Protein AF-X1QGG9-F1 (afdb_monomer_lite)

Structure (mmCIF, N/CA/C/O backbone):
data_AF-X1QGG9-F1
#
_entry.id   AF-X1QGG9-F1
#
loop_
_atom_site.group_PDB
_atom_site.id
_atom_site.type_symbol
_atom_site.label_atom_id
_atom_site.label_alt_id
_atom_site.label_comp_id
_atom_site.label_asym_id
_atom_site.label_entity_id
_atom_site.label_seq_id
_atom_site.pdbx_PDB_ins_code
_atom_site.Cartn_x
_atom_site.Cartn_y
_atom_site.Cartn_z
_atom_site.occupancy
_atom_site.B_iso_or_equiv
_atom_site.auth_seq_id
_atom_site.auth_comp_id
_atom_site.auth_asym_id
_atom_site.auth_atom_id
_atom_site.pdbx_PDB_model_num
ATOM 1 N N . MET A 1 1 ? 91.941 28.659 -64.846 1.00 29.75 1 MET A N 1
ATOM 2 C CA . MET A 1 1 ? 92.033 29.939 -64.104 1.00 29.75 1 MET A CA 1
ATOM 3 C C . MET A 1 1 ? 91.190 30.997 -64.831 1.00 29.75 1 MET A C 1
ATOM 5 O O . MET A 1 1 ? 90.944 30.792 -66.011 1.00 29.75 1 MET A O 1
ATOM 9 N N . PRO A 1 2 ? 90.655 31.998 -64.106 1.00 44.25 2 PRO A N 1
ATOM 10 C CA . PRO A 1 2 ? 89.252 32.482 -64.092 1.00 44.25 2 PRO A CA 1
ATOM 11 C C . PRO A 1 2 ? 88.938 33.551 -65.168 1.00 44.25 2 PRO A C 1
ATOM 13 O O . PRO A 1 2 ? 89.844 33.951 -65.886 1.00 44.25 2 PRO A O 1
ATOM 16 N N . GLN A 1 3 ? 87.682 33.955 -65.424 1.00 41.31 3 GLN A N 1
ATOM 17 C CA . GLN A 1 3 ? 86.899 35.034 -64.762 1.00 41.31 3 GLN A CA 1
ATOM 18 C C . GLN A 1 3 ? 85.415 34.919 -65.228 1.00 41.31 3 GLN A C 1
ATOM 20 O O . GLN A 1 3 ? 85.189 34.658 -66.406 1.00 41.31 3 GLN A O 1
ATOM 25 N N . LEU A 1 4 ? 84.378 34.885 -64.364 1.00 43.75 4 LEU A N 1
ATOM 26 C CA . LEU A 1 4 ? 83.580 36.026 -63.827 1.00 43.75 4 LEU A CA 1
ATOM 27 C C . LEU A 1 4 ? 83.204 37.078 -64.897 1.00 43.75 4 LEU A C 1
ATOM 29 O O . LEU A 1 4 ? 84.082 37.536 -65.609 1.00 43.75 4 LEU A O 1
ATOM 33 N N . SER A 1 5 ? 82.006 37.649 -65.040 1.00 42.31 5 SER A N 1
ATOM 34 C CA . SER A 1 5 ? 80.634 37.535 -64.518 1.00 42.31 5 SER A CA 1
ATOM 35 C C . SER A 1 5 ? 79.848 38.673 -65.211 1.00 42.31 5 SER A C 1
ATOM 37 O O . SER A 1 5 ? 80.441 39.716 -65.482 1.00 42.31 5 SER A O 1
ATOM 39 N N . LYS A 1 6 ? 78.541 38.523 -65.482 1.00 45.25 6 LYS A N 1
ATOM 40 C CA . LYS A 1 6 ? 77.499 39.557 -65.255 1.00 45.25 6 LYS A CA 1
ATOM 41 C C . LYS A 1 6 ? 76.139 39.155 -65.832 1.00 45.25 6 LYS A C 1
ATOM 43 O O . LYS A 1 6 ? 76.013 38.605 -66.916 1.00 45.25 6 LYS A O 1
ATOM 48 N N . THR A 1 7 ? 75.142 39.449 -65.016 1.00 40.16 7 THR A N 1
ATOM 49 C CA . THR A 1 7 ? 73.708 39.171 -65.086 1.00 40.16 7 THR A CA 1
ATOM 50 C C . THR A 1 7 ? 72.971 40.004 -66.138 1.00 40.16 7 THR A C 1
ATOM 52 O O . THR A 1 7 ? 73.235 41.198 -66.266 1.00 40.16 7 THR A O 1
ATOM 55 N N . SER A 1 8 ? 71.996 39.386 -66.811 1.00 40.81 8 SER A N 1
ATOM 56 C CA . SER A 1 8 ? 71.070 40.007 -67.771 1.00 40.81 8 SER A CA 1
ATOM 57 C C . SER A 1 8 ? 69.689 40.250 -67.132 1.00 40.81 8 SER A C 1
ATOM 59 O O . SER A 1 8 ? 69.245 39.394 -66.362 1.00 40.81 8 SER A O 1
ATOM 61 N N . PRO A 1 9 ? 68.992 41.367 -67.426 1.00 46.69 9 PRO A N 1
ATOM 62 C CA . PRO A 1 9 ? 67.698 41.698 -66.832 1.00 46.69 9 PRO A CA 1
ATOM 63 C C . PRO A 1 9 ? 66.506 41.336 -67.738 1.00 46.69 9 PRO A C 1
ATOM 65 O O . PRO A 1 9 ? 66.642 41.238 -68.954 1.00 46.69 9 PRO A O 1
ATOM 68 N N . GLY A 1 10 ? 65.319 41.258 -67.126 1.00 34.56 10 GLY A N 1
ATOM 69 C CA . GLY A 1 10 ? 64.041 41.549 -67.789 1.00 34.56 10 GLY A CA 1
ATOM 70 C C . GLY A 1 10 ? 63.231 40.339 -68.251 1.00 34.56 10 GLY A C 1
ATOM 71 O O . GLY A 1 10 ? 63.300 39.944 -69.408 1.00 34.56 10 GLY A O 1
ATOM 72 N N . SER A 1 11 ? 62.398 39.796 -67.361 1.00 36.22 11 SER A N 1
ATOM 73 C CA . SER A 1 11 ? 61.385 38.785 -67.673 1.00 36.22 11 SER A CA 1
ATOM 74 C C . SER A 1 11 ? 59.975 39.387 -67.715 1.00 36.22 11 SER A C 1
ATOM 76 O O . SER A 1 11 ? 59.516 40.011 -66.759 1.00 36.22 11 SER A O 1
ATOM 78 N N . SER A 1 12 ? 59.273 39.157 -68.827 1.00 42.16 12 SER A N 1
ATOM 79 C CA . SER A 1 12 ? 57.813 38.971 -68.956 1.00 42.16 12 SER A CA 1
ATOM 80 C C . SER A 1 12 ? 57.482 38.659 -70.430 1.00 42.16 12 SER A C 1
ATOM 82 O O . SER A 1 12 ? 58.250 39.107 -71.280 1.00 42.16 12 SER A O 1
ATOM 84 N N . PRO A 1 13 ? 56.366 37.978 -70.791 1.00 54.84 13 PRO A N 1
ATOM 85 C CA . PRO A 1 13 ? 55.243 37.511 -69.965 1.00 54.84 13 PRO A CA 1
ATOM 86 C C . PRO A 1 13 ? 54.786 36.046 -70.235 1.00 54.84 13 PRO A C 1
ATOM 88 O O . PRO A 1 13 ? 55.300 35.345 -71.096 1.00 54.84 13 PRO A O 1
ATOM 91 N N . ALA A 1 14 ? 53.717 35.660 -69.523 1.00 46.53 14 ALA A N 1
ATOM 92 C CA . ALA A 1 14 ? 52.688 34.672 -69.883 1.00 46.53 14 ALA A CA 1
ATOM 93 C C . ALA A 1 14 ? 53.013 33.163 -69.801 1.00 46.53 14 ALA A C 1
ATOM 95 O O . ALA A 1 14 ? 53.455 32.525 -70.748 1.00 46.53 14 ALA A O 1
ATOM 96 N N . GLY A 1 15 ? 52.570 32.557 -68.696 1.00 35.56 15 GLY A N 1
ATOM 97 C CA . GLY A 1 15 ? 52.271 31.130 -68.602 1.00 35.56 15 GLY A CA 1
ATOM 98 C C . GLY A 1 15 ? 51.182 30.897 -67.557 1.00 35.56 15 GLY A C 1
ATOM 99 O O . GLY A 1 15 ? 51.452 30.911 -66.361 1.00 35.56 15 GLY A O 1
ATOM 100 N N . LYS A 1 16 ? 49.930 30.727 -67.998 1.00 47.16 16 LYS A N 1
ATOM 101 C CA . LYS A 1 16 ? 48.838 30.233 -67.148 1.00 47.16 16 LYS A CA 1
ATOM 102 C C . LYS A 1 16 ? 49.136 28.781 -66.768 1.00 47.16 16 LYS A C 1
ATOM 104 O O . LYS A 1 16 ? 49.206 27.935 -67.652 1.00 47.16 16 LYS A O 1
ATOM 109 N N . ALA A 1 17 ? 49.179 28.481 -65.475 1.00 39.72 17 ALA A N 1
ATOM 110 C CA . ALA A 1 17 ? 48.906 27.144 -64.965 1.00 39.72 17 ALA A CA 1
ATOM 111 C C . ALA A 1 17 ? 47.936 27.258 -63.783 1.00 39.72 17 ALA A C 1
ATOM 113 O O . ALA A 1 17 ? 48.195 27.920 -62.781 1.00 39.72 17 ALA A O 1
ATOM 114 N N . SER A 1 18 ? 46.771 26.653 -63.987 1.00 48.22 18 SER A N 1
ATOM 115 C CA . SER A 1 18 ? 45.696 26.447 -63.024 1.00 48.22 18 SER A CA 1
ATOM 116 C C . SER A 1 18 ? 46.198 25.667 -61.806 1.00 48.22 18 SER A C 1
ATOM 118 O O . SER A 1 18 ? 46.958 24.715 -61.965 1.00 48.22 18 SER A O 1
ATOM 120 N N . GLY A 1 19 ? 45.760 26.022 -60.596 1.00 41.25 19 GLY A N 1
ATOM 121 C CA . GLY A 1 19 ? 46.173 25.288 -59.401 1.00 41.25 19 GLY A CA 1
ATOM 122 C C . GLY A 1 19 ? 45.423 25.663 -58.130 1.00 41.25 19 GLY A C 1
ATOM 123 O O . GLY A 1 19 ? 45.855 26.524 -57.379 1.00 41.25 19 GLY A O 1
ATOM 124 N N . SER A 1 20 ? 44.342 24.928 -57.867 1.00 47.12 20 SER A N 1
ATOM 125 C CA . SER A 1 20 ? 43.799 24.659 -56.528 1.00 47.12 20 SER A CA 1
ATOM 126 C C . SER A 1 20 ? 43.184 25.833 -55.746 1.00 47.12 20 SER A C 1
ATOM 128 O O . SER A 1 20 ? 43.687 26.292 -54.724 1.00 47.12 20 SER A O 1
ATOM 130 N N . LYS A 1 21 ? 41.983 26.246 -56.161 1.00 44.34 21 LYS A N 1
ATOM 131 C CA . LYS A 1 21 ? 40.962 26.759 -55.231 1.00 44.34 21 LYS A CA 1
ATOM 132 C C . LYS A 1 21 ? 39.692 25.926 -55.364 1.00 44.34 21 LYS A C 1
ATOM 134 O O . LYS A 1 21 ? 38.670 26.392 -55.847 1.00 44.34 21 LYS A O 1
ATOM 139 N N . ALA A 1 22 ? 39.761 24.669 -54.957 1.00 49.22 22 ALA A N 1
ATOM 140 C CA . ALA A 1 22 ? 38.586 23.837 -54.750 1.00 49.22 22 ALA A CA 1
ATOM 141 C C . ALA A 1 22 ? 38.939 22.776 -53.708 1.00 49.22 22 ALA A C 1
ATOM 143 O O . ALA A 1 22 ? 40.086 22.369 -53.609 1.00 49.22 22 ALA A O 1
ATOM 144 N N . VAL A 1 23 ? 37.944 22.314 -52.955 1.00 49.97 23 VAL A N 1
ATOM 145 C CA . VAL A 1 23 ? 38.045 21.261 -51.925 1.00 49.97 23 VAL A CA 1
ATOM 146 C C . VAL A 1 23 ? 38.439 21.731 -50.513 1.00 49.97 23 VAL A C 1
ATOM 148 O O . VAL A 1 23 ? 39.265 21.134 -49.837 1.00 49.97 23 VAL A O 1
ATOM 151 N N . ALA A 1 24 ? 37.751 22.748 -49.985 1.00 46.19 24 ALA A N 1
ATOM 152 C CA . ALA A 1 24 ? 37.673 22.933 -48.525 1.00 46.19 24 ALA A CA 1
ATOM 153 C C . ALA A 1 24 ? 36.264 23.260 -47.990 1.00 46.19 24 ALA A C 1
ATOM 155 O O . ALA A 1 24 ? 36.102 23.509 -46.800 1.00 46.19 24 ALA A O 1
ATOM 156 N N . ARG A 1 25 ? 35.217 23.232 -48.831 1.00 48.00 25 ARG A N 1
ATOM 157 C CA . ARG A 1 25 ? 33.834 23.538 -48.401 1.00 48.00 25 ARG A CA 1
ATOM 158 C C . ARG A 1 25 ? 32.933 22.322 -48.145 1.00 48.00 25 ARG A C 1
ATOM 160 O O . ARG A 1 25 ? 31.871 22.489 -47.565 1.00 48.00 25 ARG A O 1
ATOM 167 N N . GLY A 1 26 ? 33.358 21.101 -48.489 1.00 51.00 26 GLY A N 1
ATOM 168 C CA . GLY A 1 26 ? 32.517 19.892 -48.382 1.00 51.00 26 GLY A CA 1
ATOM 169 C C . GLY A 1 26 ? 32.686 19.039 -47.116 1.00 51.00 26 GLY A C 1
ATOM 170 O O . GLY A 1 26 ? 31.893 18.128 -46.892 1.00 51.00 26 GLY A O 1
ATOM 171 N N . ARG A 1 27 ? 33.708 19.287 -46.282 1.00 54.41 27 ARG A N 1
ATOM 172 C CA . ARG A 1 27 ? 33.976 18.458 -45.086 1.00 54.41 27 ARG A CA 1
ATOM 173 C C . ARG A 1 27 ? 33.152 18.867 -43.867 1.00 54.41 27 ARG A C 1
ATOM 175 O O . ARG A 1 27 ? 32.674 17.994 -43.156 1.00 54.41 27 ARG A O 1
ATOM 182 N N . LYS A 1 28 ? 32.945 20.169 -43.646 1.00 55.44 28 LYS A N 1
ATOM 183 C CA . LYS A 1 28 ? 32.341 20.679 -42.403 1.00 55.44 28 LYS A CA 1
ATOM 184 C C . LYS A 1 28 ? 30.867 20.264 -42.252 1.00 55.44 28 LYS A C 1
ATOM 186 O O . LYS A 1 28 ? 30.505 19.740 -41.211 1.00 55.44 28 LYS A O 1
ATOM 191 N N . GLY A 1 29 ? 30.062 20.367 -43.316 1.00 59.41 29 GLY A N 1
ATOM 192 C CA . GLY A 1 29 ? 28.640 19.978 -43.286 1.00 59.41 29 GLY A CA 1
ATOM 193 C C . GLY A 1 29 ? 28.395 18.471 -43.152 1.00 59.41 29 GLY A C 1
ATOM 194 O O . GLY A 1 29 ? 27.455 18.061 -42.480 1.00 59.41 29 GLY A O 1
ATOM 195 N N . ARG A 1 30 ? 29.274 17.636 -43.722 1.00 71.38 30 ARG A N 1
ATOM 196 C CA . ARG A 1 30 ? 29.181 16.173 -43.581 1.00 71.38 30 ARG A CA 1
ATOM 197 C C . ARG A 1 30 ? 29.460 15.741 -42.143 1.00 71.38 30 ARG A C 1
ATOM 199 O O . ARG A 1 30 ? 28.714 14.933 -41.613 1.00 71.38 30 ARG A O 1
ATOM 206 N N . TRP A 1 31 ? 30.475 16.319 -41.499 1.00 71.75 31 TRP A N 1
ATOM 207 C CA . TRP A 1 31 ? 30.780 16.055 -40.087 1.00 71.75 31 TRP A CA 1
ATOM 208 C C . TRP A 1 31 ? 29.662 16.520 -39.150 1.00 71.75 31 TRP A C 1
ATOM 210 O O . TRP A 1 31 ? 29.292 15.782 -38.246 1.00 71.75 31 TRP A O 1
ATOM 220 N N . THR A 1 32 ? 29.066 17.688 -39.399 1.00 75.50 32 THR A N 1
ATOM 221 C CA . THR A 1 32 ? 27.899 18.144 -38.629 1.00 75.50 32 THR A CA 1
ATOM 222 C C . THR A 1 32 ? 26.698 17.213 -38.812 1.00 75.50 32 THR A C 1
ATOM 224 O O . THR A 1 32 ? 26.053 16.871 -37.828 1.00 75.50 32 THR A O 1
ATOM 227 N N . ALA A 1 33 ? 26.434 16.729 -40.031 1.00 80.69 33 ALA A N 1
ATOM 228 C CA . ALA A 1 33 ? 25.374 15.751 -40.279 1.00 80.69 33 ALA A CA 1
ATOM 229 C C . ALA A 1 33 ? 25.630 14.409 -39.570 1.00 80.69 33 ALA A C 1
ATOM 231 O O . ALA A 1 33 ? 24.698 13.837 -39.016 1.00 80.69 33 ALA A O 1
ATOM 232 N N . PHE A 1 34 ? 26.881 13.935 -39.522 1.00 86.06 34 PHE A N 1
ATOM 233 C CA . PHE A 1 34 ? 27.245 12.738 -38.754 1.00 86.06 34 PHE A CA 1
ATOM 234 C C . PHE A 1 34 ? 27.048 12.927 -37.246 1.00 86.06 34 PHE A C 1
ATOM 236 O O . PHE A 1 34 ? 26.548 12.021 -36.587 1.00 86.06 34 PHE A O 1
ATOM 243 N N . ILE A 1 35 ? 27.395 14.098 -36.702 1.00 87.19 35 ILE A N 1
ATOM 244 C CA . ILE A 1 35 ? 27.168 14.410 -35.283 1.00 87.19 35 ILE A CA 1
ATOM 245 C C . ILE A 1 35 ? 25.667 14.439 -34.982 1.00 87.19 35 ILE A C 1
ATOM 247 O O . ILE A 1 35 ? 25.231 13.800 -34.033 1.00 87.19 35 ILE A O 1
ATOM 251 N N . ILE A 1 36 ? 24.869 15.119 -35.811 1.00 88.88 36 ILE A N 1
ATOM 252 C CA . ILE A 1 36 ? 23.411 15.179 -35.638 1.00 88.88 36 ILE A CA 1
ATOM 253 C C . ILE A 1 36 ? 22.802 13.776 -35.735 1.00 88.88 36 ILE A C 1
ATOM 255 O O . ILE A 1 36 ? 22.023 13.395 -34.868 1.00 88.88 36 ILE A O 1
ATOM 259 N N . ALA A 1 37 ? 23.189 12.983 -36.737 1.00 90.88 37 ALA A N 1
ATOM 260 C CA . ALA A 1 37 ? 22.716 11.610 -36.883 1.00 90.88 37 ALA A CA 1
ATOM 261 C C . ALA A 1 37 ? 23.076 10.748 -35.662 1.00 90.88 37 ALA A C 1
ATOM 263 O O . ALA A 1 37 ? 22.232 10.004 -35.175 1.00 90.88 37 ALA A O 1
ATOM 264 N N . SER A 1 38 ? 24.292 10.893 -35.127 1.00 92.25 38 SER A N 1
ATOM 265 C CA . SER A 1 38 ? 24.724 10.203 -33.907 1.00 92.25 38 SER A CA 1
ATOM 266 C C . SER A 1 38 ? 23.866 10.586 -32.697 1.00 92.25 38 SER A C 1
ATOM 268 O O . SER A 1 38 ? 23.366 9.711 -31.995 1.00 92.25 38 SER A O 1
ATOM 270 N N . VAL A 1 39 ? 23.611 11.883 -32.493 1.00 94.56 39 VAL A N 1
ATOM 271 C CA . VAL A 1 39 ? 22.754 12.369 -31.399 1.00 94.56 39 VAL A CA 1
ATOM 272 C C . VAL A 1 39 ? 21.332 11.825 -31.527 1.00 94.56 39 VAL A C 1
ATOM 274 O O . VAL A 1 39 ? 20.763 11.371 -30.539 1.00 94.56 39 VAL A O 1
ATOM 277 N N . VAL A 1 40 ? 20.768 11.818 -32.736 1.00 94.50 40 VAL A N 1
ATOM 278 C CA . VAL A 1 40 ? 19.429 11.263 -32.984 1.00 94.50 40 VAL A CA 1
ATOM 279 C C . VAL A 1 40 ? 19.387 9.770 -32.662 1.00 94.50 40 VAL A C 1
ATOM 281 O O . VAL A 1 40 ? 18.462 9.324 -31.990 1.00 94.50 40 VAL A O 1
ATOM 284 N N . VAL A 1 41 ? 20.397 8.999 -33.072 1.00 95.75 41 VAL A N 1
ATOM 285 C CA . VAL A 1 41 ? 20.484 7.566 -32.746 1.00 95.75 41 VAL A CA 1
ATOM 286 C C . VAL A 1 41 ? 20.577 7.347 -31.236 1.00 95.75 41 VAL A C 1
ATOM 288 O O . VAL A 1 41 ? 19.865 6.499 -30.707 1.00 95.75 41 VAL A O 1
ATOM 291 N N . VAL A 1 42 ? 21.390 8.132 -30.524 1.00 95.94 42 VAL A N 1
ATOM 292 C CA . VAL A 1 42 ? 21.493 8.052 -29.058 1.00 95.94 42 VAL A CA 1
ATOM 293 C C . VAL A 1 42 ? 20.155 8.372 -28.391 1.00 95.94 42 VAL A C 1
ATOM 295 O O . VAL A 1 42 ? 19.732 7.636 -27.505 1.00 95.94 42 VAL A O 1
ATOM 298 N N . LEU A 1 43 ? 19.452 9.416 -28.834 1.00 95.19 43 LEU A N 1
ATOM 299 C CA . LEU A 1 43 ? 18.133 9.759 -28.298 1.00 95.19 43 LEU A CA 1
ATOM 300 C C . LEU A 1 43 ? 17.111 8.644 -28.536 1.00 95.19 43 LEU A C 1
ATOM 302 O O . LEU A 1 43 ? 16.368 8.303 -27.621 1.00 95.19 43 LEU A O 1
ATOM 306 N N . ILE A 1 44 ? 17.105 8.034 -29.724 1.00 95.19 44 ILE A N 1
ATOM 307 C CA . ILE A 1 44 ? 16.236 6.887 -30.020 1.00 95.19 44 ILE A CA 1
ATOM 308 C C . ILE A 1 44 ? 16.569 5.712 -29.095 1.00 95.19 44 ILE A C 1
ATOM 310 O O . ILE A 1 44 ? 15.656 5.115 -28.536 1.00 95.19 44 ILE A O 1
ATOM 314 N N . LEU A 1 45 ? 17.852 5.400 -28.884 1.00 95.25 45 LEU A N 1
ATOM 315 C CA . LEU A 1 45 ? 18.261 4.324 -27.976 1.00 95.25 45 LEU A CA 1
ATOM 316 C C . LEU A 1 45 ? 17.858 4.598 -26.525 1.00 95.25 45 LEU A C 1
ATOM 318 O O . LEU A 1 45 ? 17.435 3.672 -25.843 1.00 95.25 45 LEU A O 1
ATOM 322 N N . ILE A 1 46 ? 17.934 5.850 -26.064 1.00 93.81 46 ILE A N 1
ATOM 323 C CA . ILE A 1 46 ? 17.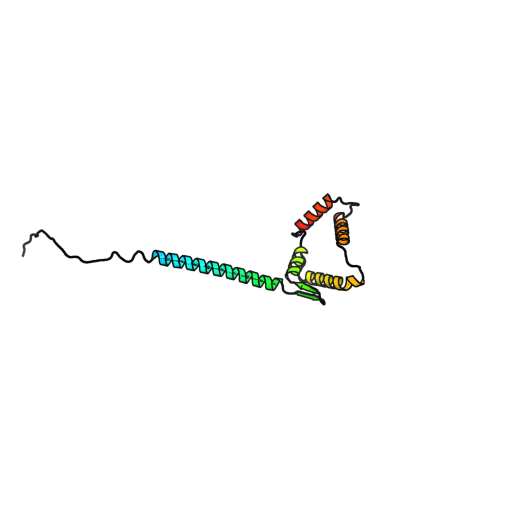446 6.236 -24.734 1.00 93.81 46 ILE A CA 1
ATOM 324 C C . ILE A 1 46 ? 15.934 6.028 -24.651 1.00 93.81 46 ILE A C 1
ATOM 326 O O . ILE A 1 46 ? 15.469 5.386 -23.718 1.00 93.81 46 ILE A O 1
ATOM 330 N N . ILE A 1 47 ? 15.166 6.510 -25.632 1.00 91.50 47 ILE A N 1
ATOM 331 C CA . ILE A 1 47 ? 13.703 6.356 -25.648 1.00 91.50 47 ILE A CA 1
ATOM 332 C C . ILE A 1 47 ? 13.313 4.874 -25.653 1.00 91.50 47 ILE A C 1
ATOM 334 O O . ILE A 1 47 ? 12.464 4.461 -24.868 1.00 91.50 47 ILE A O 1
ATOM 338 N N . VAL A 1 48 ? 13.950 4.064 -26.504 1.00 91.75 48 VAL A N 1
ATOM 339 C CA . VAL A 1 48 ? 13.702 2.618 -26.587 1.00 91.75 48 VAL A CA 1
ATOM 340 C C . VAL A 1 48 ? 14.111 1.918 -25.294 1.00 91.75 48 VAL A C 1
ATOM 342 O O . VAL A 1 48 ? 13.358 1.085 -24.803 1.00 91.75 48 VAL A O 1
ATOM 345 N N . GLY A 1 49 ? 15.265 2.264 -24.723 1.00 86.00 49 GLY A N 1
ATOM 346 C CA . GLY A 1 49 ? 15.743 1.696 -23.464 1.00 86.00 49 GLY A CA 1
ATOM 347 C C . GLY A 1 49 ? 14.810 2.013 -22.298 1.00 86.00 49 GLY A C 1
ATOM 348 O O . GLY A 1 49 ? 14.445 1.112 -21.552 1.00 86.00 49 GLY A O 1
ATOM 349 N N . VAL A 1 50 ? 14.356 3.265 -22.192 1.00 84.12 50 VAL A N 1
ATOM 350 C CA . VAL A 1 50 ? 13.357 3.698 -21.206 1.00 84.12 50 VAL A CA 1
ATOM 351 C C . VAL A 1 50 ? 12.049 2.936 -21.409 1.00 84.12 50 VAL A C 1
ATOM 353 O O . VAL A 1 50 ? 11.527 2.358 -20.463 1.00 84.12 50 VAL A O 1
ATOM 356 N N . PHE A 1 51 ? 11.535 2.871 -22.638 1.00 84.00 51 PHE A N 1
ATOM 357 C CA . PHE A 1 51 ? 10.301 2.143 -22.928 1.00 84.00 51 PHE A CA 1
ATOM 358 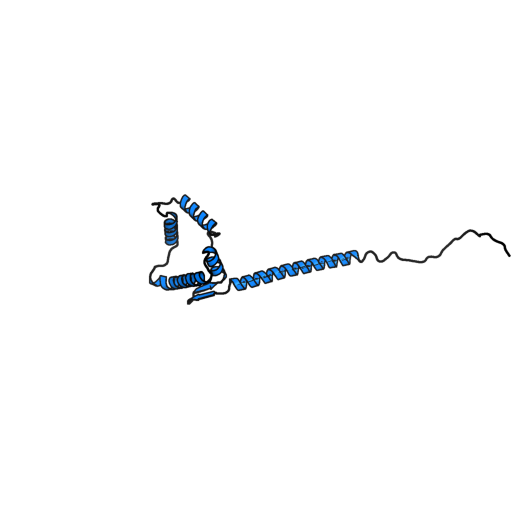C C . PHE A 1 51 ? 10.409 0.655 -22.567 1.00 84.00 51 PHE A C 1
ATOM 360 O O . PHE A 1 51 ? 9.504 0.114 -21.938 1.00 84.00 51 PHE A O 1
ATOM 367 N N . TYR A 1 52 ? 11.521 0.006 -22.920 1.00 81.88 52 TYR A N 1
ATOM 368 C CA . TYR A 1 52 ? 11.769 -1.397 -22.598 1.00 81.88 52 TYR A CA 1
ATOM 369 C C . TYR A 1 52 ? 11.821 -1.622 -21.082 1.00 81.88 52 TYR A C 1
ATOM 371 O O . TYR A 1 52 ? 11.093 -2.472 -20.573 1.00 81.88 52 TYR A O 1
ATOM 379 N N . TYR A 1 53 ? 12.584 -0.791 -20.366 1.00 74.50 53 TYR A N 1
ATOM 380 C CA . TYR A 1 53 ? 12.707 -0.820 -18.908 1.00 74.50 53 TYR A CA 1
ATOM 381 C C . TYR A 1 53 ? 11.340 -0.698 -18.212 1.00 74.50 53 TYR A C 1
ATOM 383 O O . TYR A 1 53 ? 10.941 -1.586 -17.463 1.00 74.50 53 TYR A O 1
ATOM 391 N N . PHE A 1 54 ? 10.554 0.330 -18.551 1.00 70.31 54 PHE A N 1
ATOM 392 C CA . PHE A 1 54 ? 9.215 0.511 -17.977 1.00 70.31 54 PHE A CA 1
ATOM 393 C C . PHE A 1 54 ? 8.231 -0.596 -18.384 1.00 70.31 54 PHE A C 1
ATOM 395 O O . PHE A 1 54 ? 7.328 -0.930 -17.618 1.00 70.31 54 PHE A O 1
ATOM 402 N N . SER A 1 55 ? 8.380 -1.179 -19.577 1.00 68.81 55 SER A N 1
ATOM 403 C CA . SER A 1 55 ? 7.517 -2.275 -20.029 1.00 68.81 55 SER A CA 1
ATOM 404 C C . SER A 1 55 ? 7.787 -3.595 -19.295 1.00 68.81 55 SER A C 1
ATOM 406 O O . SER A 1 55 ? 6.847 -4.351 -19.035 1.00 68.81 55 SER A O 1
ATOM 408 N N . GLU A 1 56 ? 9.041 -3.871 -18.924 1.00 63.31 56 GLU A N 1
ATOM 409 C CA . GLU A 1 56 ? 9.404 -5.043 -18.123 1.00 63.31 56 GLU A CA 1
ATOM 410 C C . GLU A 1 56 ? 8.996 -4.880 -16.658 1.00 63.31 56 GLU A C 1
ATOM 412 O O . GLU A 1 56 ? 8.384 -5.801 -16.109 1.00 63.31 56 GLU A O 1
ATOM 417 N N . ASP A 1 57 ? 9.217 -3.703 -16.065 1.00 61.56 57 ASP A N 1
ATOM 418 C CA . ASP A 1 57 ? 8.741 -3.381 -14.714 1.00 61.56 57 ASP A CA 1
ATOM 419 C C . ASP A 1 57 ? 7.213 -3.497 -14.630 1.00 61.56 57 ASP A C 1
ATOM 421 O O . ASP A 1 57 ? 6.674 -4.151 -13.736 1.00 61.56 57 ASP A O 1
ATOM 425 N N . ALA A 1 58 ? 6.490 -2.986 -15.633 1.00 61.41 58 ALA A N 1
ATOM 426 C CA . ALA A 1 58 ? 5.040 -3.144 -15.713 1.00 61.41 58 ALA A CA 1
ATOM 427 C C . ALA A 1 58 ? 4.606 -4.619 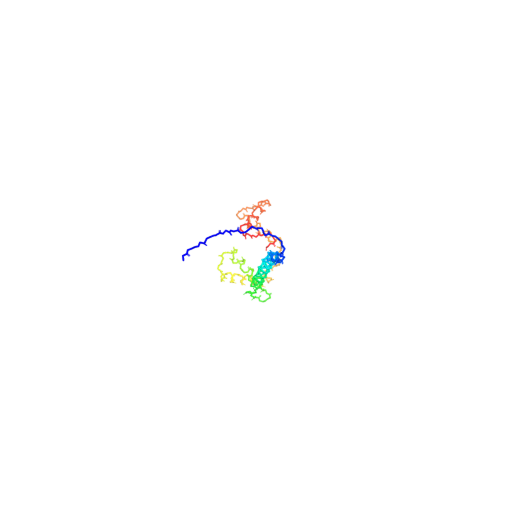-15.784 1.00 61.41 58 ALA A C 1
ATOM 429 O O . ALA A 1 58 ? 3.547 -4.981 -15.268 1.00 61.41 58 ALA A O 1
ATOM 430 N N . ARG A 1 59 ? 5.407 -5.492 -16.407 1.00 63.00 59 ARG A N 1
ATOM 431 C CA . ARG A 1 59 ? 5.121 -6.931 -16.479 1.00 63.00 59 ARG A CA 1
ATOM 432 C C . ARG A 1 59 ? 5.435 -7.645 -15.167 1.00 63.00 59 ARG A C 1
ATOM 434 O O . ARG A 1 59 ? 4.732 -8.598 -14.844 1.00 63.00 59 ARG A O 1
ATOM 441 N N . TYR A 1 60 ? 6.470 -7.231 -14.438 1.00 65.81 60 TYR A N 1
ATOM 442 C CA . TYR A 1 60 ? 6.816 -7.798 -13.134 1.00 65.81 60 TYR A CA 1
ATOM 443 C C . TYR A 1 60 ? 5.800 -7.390 -12.060 1.00 65.81 60 TYR A C 1
ATOM 445 O O . TYR A 1 60 ? 5.271 -8.253 -11.362 1.00 65.81 60 TYR A O 1
ATOM 453 N N . ASN A 1 61 ? 5.429 -6.110 -12.022 1.00 69.62 61 ASN A N 1
ATOM 454 C CA . ASN A 1 61 ? 4.492 -5.552 -11.043 1.00 69.62 61 ASN A CA 1
ATOM 455 C C . ASN A 1 61 ? 3.069 -6.116 -11.206 1.00 69.62 61 ASN A C 1
ATOM 457 O O . ASN A 1 61 ? 2.332 -6.279 -10.237 1.00 69.62 61 ASN A O 1
ATOM 461 N N . ARG A 1 62 ? 2.684 -6.510 -12.425 1.00 75.81 62 ARG A N 1
ATOM 462 C CA . ARG A 1 62 ? 1.377 -7.132 -12.703 1.00 75.81 62 ARG A CA 1
ATOM 463 C C . ARG A 1 62 ? 1.346 -8.650 -12.526 1.00 75.81 62 ARG A C 1
ATOM 465 O O . ARG A 1 62 ? 0.326 -9.261 -12.833 1.00 75.81 62 ARG A O 1
ATOM 472 N N . ARG A 1 63 ? 2.435 -9.290 -12.083 1.00 82.25 63 ARG A N 1
ATOM 473 C CA . ARG A 1 63 ? 2.400 -10.734 -11.817 1.00 82.25 63 ARG A CA 1
ATOM 474 C C . ARG A 1 63 ? 1.531 -11.010 -10.605 1.00 82.25 63 ARG A C 1
ATOM 476 O O . ARG A 1 63 ? 1.738 -10.419 -9.552 1.00 82.25 63 ARG A O 1
ATOM 483 N N . THR A 1 64 ? 0.609 -11.946 -10.746 1.00 85.62 64 THR A N 1
ATOM 484 C CA . THR A 1 64 ? -0.127 -12.502 -9.616 1.00 85.62 64 THR A CA 1
ATOM 485 C C . THR A 1 64 ? 0.819 -13.313 -8.740 1.00 85.62 64 THR A C 1
ATOM 487 O O . THR A 1 64 ? 1.572 -14.146 -9.248 1.00 85.62 64 THR A O 1
ATOM 490 N N . ILE A 1 65 ? 0.790 -13.050 -7.438 1.00 84.00 65 ILE A N 1
ATOM 491 C CA . ILE A 1 65 ? 1.655 -13.708 -6.454 1.00 84.00 65 ILE A CA 1
ATOM 492 C C . ILE A 1 65 ? 0.881 -14.566 -5.452 1.00 84.00 65 ILE A C 1
ATOM 494 O O . ILE A 1 65 ? 1.420 -15.546 -4.952 1.00 84.00 65 ILE A O 1
ATOM 498 N N . ILE A 1 66 ? -0.379 -14.219 -5.189 1.00 83.25 66 ILE A N 1
ATOM 499 C CA . ILE A 1 66 ? -1.290 -14.977 -4.336 1.00 83.25 66 ILE A CA 1
ATOM 500 C C . ILE A 1 66 ? -2.580 -15.151 -5.124 1.00 83.25 66 ILE A C 1
ATOM 502 O O . ILE A 1 66 ? -3.085 -14.208 -5.740 1.00 83.25 66 ILE A O 1
ATOM 506 N N . THR A 1 67 ? -3.107 -16.365 -5.119 1.00 85.12 67 THR A N 1
ATOM 507 C CA . THR A 1 67 ? -4.427 -16.678 -5.659 1.00 85.12 67 THR A CA 1
ATOM 508 C C . THR A 1 67 ? -5.124 -17.577 -4.658 1.00 85.12 67 THR A C 1
ATOM 510 O O . THR A 1 67 ? -4.587 -18.624 -4.299 1.00 85.12 67 THR A O 1
ATOM 513 N N . VAL A 1 68 ? -6.293 -17.143 -4.197 1.00 80.62 68 VAL A N 1
ATOM 514 C CA . VAL A 1 68 ? -7.186 -17.916 -3.332 1.00 80.62 68 VAL A CA 1
ATOM 515 C C . VAL A 1 68 ? -8.566 -17.852 -3.977 1.00 80.62 68 VAL A C 1
ATOM 517 O O . VAL A 1 68 ? -9.137 -16.768 -4.101 1.00 80.62 68 VAL A O 1
ATOM 520 N N . ASP A 1 69 ? -9.056 -19.001 -4.442 1.00 82.88 69 ASP A N 1
ATOM 521 C CA . ASP A 1 69 ? -10.262 -19.122 -5.269 1.00 82.88 69 ASP A CA 1
ATOM 522 C C . ASP A 1 69 ? -10.256 -18.125 -6.449 1.00 82.88 69 ASP A C 1
ATOM 524 O O . ASP A 1 69 ? -9.337 -18.152 -7.270 1.00 82.88 69 ASP A O 1
ATOM 528 N N . ASP A 1 70 ? -11.245 -17.230 -6.520 1.00 78.94 70 ASP A N 1
ATOM 529 C CA . ASP A 1 70 ? -11.390 -16.227 -7.584 1.00 78.94 70 ASP A CA 1
ATOM 530 C C . ASP A 1 70 ? -10.712 -14.882 -7.262 1.00 78.94 70 ASP A C 1
ATOM 532 O O . ASP A 1 70 ? -10.793 -13.935 -8.049 1.00 78.94 70 ASP A O 1
ATOM 536 N N . THR A 1 71 ? -10.034 -14.766 -6.113 1.00 82.19 71 THR A N 1
ATOM 537 C CA . THR A 1 71 ? -9.356 -13.524 -5.720 1.00 82.19 71 THR A CA 1
ATOM 538 C C . THR A 1 71 ? -7.847 -13.644 -5.883 1.00 82.19 71 THR A C 1
ATOM 540 O O . THR A 1 71 ? -7.198 -14.559 -5.373 1.00 82.19 71 THR A O 1
ATOM 543 N N . SER A 1 72 ? -7.268 -12.675 -6.590 1.00 86.38 72 SER A N 1
ATOM 544 C CA . SER A 1 72 ? -5.841 -12.628 -6.891 1.00 86.38 72 SER A CA 1
ATOM 545 C C . SER A 1 72 ? -5.202 -11.342 -6.386 1.00 86.38 72 SER A C 1
ATOM 547 O O . SER A 1 72 ? -5.737 -10.256 -6.615 1.00 86.38 72 SER A O 1
ATOM 549 N N . ILE A 1 73 ? -4.016 -11.455 -5.794 1.00 87.62 73 ILE A N 1
ATOM 550 C CA . ILE A 1 73 ? -3.178 -10.311 -5.433 1.00 87.62 73 ILE A CA 1
ATOM 551 C C . ILE A 1 73 ? -1.980 -10.241 -6.377 1.00 87.62 73 ILE A C 1
ATOM 553 O O . ILE A 1 73 ? -1.269 -11.227 -6.590 1.00 87.62 73 ILE A O 1
ATOM 557 N N . ASN A 1 74 ? -1.754 -9.050 -6.927 1.00 89.62 74 ASN A N 1
ATOM 558 C CA . ASN A 1 74 ? -0.624 -8.761 -7.803 1.00 89.62 74 ASN A CA 1
ATOM 559 C C . ASN A 1 74 ? 0.591 -8.263 -7.014 1.00 89.62 74 ASN A C 1
ATOM 561 O O . ASN A 1 74 ? 0.460 -7.720 -5.918 1.00 89.62 74 ASN A O 1
ATOM 565 N N . MET A 1 75 ? 1.770 -8.419 -7.612 1.00 87.88 75 MET A N 1
ATOM 566 C CA . MET A 1 75 ? 3.054 -8.027 -7.038 1.00 87.88 75 MET A CA 1
ATOM 567 C C . MET A 1 75 ? 3.087 -6.547 -6.646 1.00 87.88 75 MET A C 1
ATOM 569 O O . MET A 1 75 ? 3.606 -6.222 -5.588 1.00 87.88 75 MET A O 1
ATOM 573 N N . ASP A 1 76 ? 2.496 -5.663 -7.450 1.00 87.19 76 ASP A N 1
ATOM 574 C CA . ASP A 1 76 ? 2.423 -4.225 -7.164 1.00 87.19 76 ASP A CA 1
ATOM 575 C C . ASP A 1 76 ? 1.729 -3.939 -5.824 1.00 87.19 76 ASP A C 1
ATOM 577 O O . ASP A 1 76 ? 2.286 -3.293 -4.938 1.00 87.19 76 ASP A O 1
ATOM 581 N N . TYR A 1 77 ? 0.544 -4.529 -5.631 1.00 87.44 77 TYR A N 1
ATOM 582 C CA . TYR A 1 77 ? -0.212 -4.409 -4.385 1.00 87.44 77 TYR A CA 1
ATOM 583 C C . TYR A 1 77 ? 0.558 -5.001 -3.202 1.00 87.44 77 TYR A C 1
ATOM 585 O O . TYR A 1 77 ? 0.608 -4.405 -2.130 1.00 87.44 77 TYR A O 1
ATOM 593 N N . PHE A 1 78 ? 1.203 -6.151 -3.396 1.00 90.44 78 PHE A N 1
ATOM 594 C CA . PHE A 1 78 ? 2.002 -6.792 -2.357 1.00 90.44 78 PHE A CA 1
ATOM 595 C C . PHE A 1 78 ? 3.206 -5.967 -1.924 1.00 90.44 78 PHE A C 1
ATOM 597 O O . PHE A 1 78 ? 3.396 -5.762 -0.730 1.00 90.44 78 PHE A O 1
ATOM 604 N N . VAL A 1 79 ? 4.002 -5.474 -2.876 1.00 88.50 79 VAL A N 1
ATOM 605 C CA . VAL A 1 79 ? 5.166 -4.632 -2.581 1.00 88.50 79 VAL A CA 1
ATOM 606 C C . VAL A 1 79 ? 4.712 -3.361 -1.877 1.00 88.50 79 VAL A C 1
ATOM 608 O O . VAL A 1 79 ? 5.325 -2.966 -0.887 1.00 88.50 79 VAL A O 1
ATOM 611 N N . ARG A 1 80 ? 3.601 -2.762 -2.324 1.00 86.56 80 ARG A N 1
ATOM 612 C CA . ARG A 1 80 ? 3.030 -1.588 -1.666 1.00 86.56 80 ARG A CA 1
ATOM 613 C C . ARG A 1 80 ? 2.615 -1.883 -0.226 1.00 86.56 80 ARG A C 1
ATOM 615 O O . ARG A 1 80 ? 2.977 -1.129 0.669 1.00 86.56 80 ARG A O 1
ATOM 622 N N . ARG A 1 81 ? 1.907 -2.988 0.021 1.00 88.25 81 ARG A N 1
ATOM 623 C CA . ARG A 1 81 ? 1.488 -3.392 1.375 1.00 88.25 81 ARG A CA 1
ATOM 624 C C . ARG A 1 81 ? 2.676 -3.741 2.269 1.00 88.25 81 ARG A C 1
ATOM 626 O O . ARG A 1 81 ? 2.688 -3.316 3.419 1.00 88.25 81 ARG A O 1
ATOM 633 N N . ALA A 1 82 ? 3.683 -4.439 1.744 1.00 89.25 82 ALA A N 1
ATOM 634 C CA . AL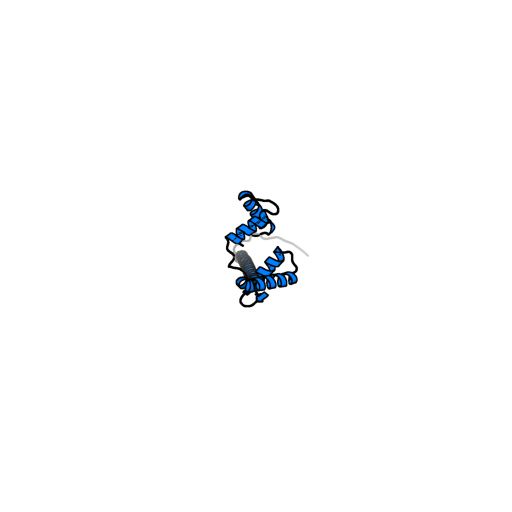A A 1 82 ? 4.925 -4.739 2.457 1.00 89.25 82 ALA A CA 1
ATOM 635 C C . ALA A 1 82 ? 5.655 -3.455 2.874 1.00 89.25 82 ALA A C 1
ATOM 637 O O . ALA A 1 82 ? 6.076 -3.328 4.021 1.00 89.25 82 ALA A O 1
ATOM 638 N N . TRP A 1 83 ? 5.743 -2.483 1.961 1.00 86.56 83 TRP A N 1
ATOM 639 C CA . TRP A 1 83 ? 6.358 -1.187 2.232 1.00 86.56 83 TRP A CA 1
ATOM 640 C C . TRP A 1 83 ? 5.586 -0.386 3.288 1.00 86.56 83 TRP A C 1
ATOM 642 O O . TRP A 1 83 ? 6.191 0.049 4.263 1.00 86.56 83 TRP A O 1
ATOM 652 N N . LEU A 1 84 ? 4.260 -0.263 3.146 1.00 87.62 84 LEU A N 1
ATOM 653 C CA . LEU A 1 84 ? 3.404 0.463 4.096 1.00 87.62 84 LEU A CA 1
ATOM 654 C C . LEU A 1 84 ? 3.428 -0.148 5.502 1.00 87.62 84 LEU A C 1
ATOM 656 O O . LEU A 1 84 ? 3.427 0.575 6.492 1.00 87.62 84 LEU A O 1
ATOM 660 N N . ALA A 1 85 ? 3.440 -1.478 5.599 1.00 86.75 85 ALA A N 1
ATOM 661 C CA . ALA A 1 85 ? 3.448 -2.170 6.883 1.00 86.75 85 ALA A CA 1
ATOM 662 C C . ALA A 1 85 ? 4.842 -2.246 7.528 1.00 86.75 85 ALA A C 1
ATOM 664 O O . ALA A 1 85 ? 4.947 -2.625 8.692 1.00 86.75 85 ALA A O 1
ATOM 665 N N . GLY A 1 86 ? 5.913 -1.963 6.774 1.00 86.31 86 GLY A N 1
ATOM 666 C CA . GLY A 1 86 ? 7.290 -2.216 7.209 1.00 86.31 86 GLY A CA 1
ATOM 667 C C . GLY A 1 86 ? 7.573 -3.691 7.533 1.00 86.31 86 GLY A C 1
ATOM 668 O O . GLY A 1 86 ? 8.508 -3.981 8.277 1.00 86.31 86 GLY A O 1
ATOM 669 N N . ALA A 1 87 ? 6.749 -4.607 7.017 1.00 83.94 87 ALA A N 1
ATOM 670 C CA . ALA A 1 87 ? 6.786 -6.031 7.333 1.00 83.94 87 ALA A CA 1
ATOM 671 C C . ALA A 1 87 ? 7.743 -6.795 6.408 1.00 83.94 87 ALA A C 1
ATOM 673 O O . ALA A 1 87 ? 7.968 -6.401 5.258 1.00 83.94 87 ALA A O 1
ATOM 674 N N . ASP A 1 88 ? 8.268 -7.925 6.889 1.00 90.94 88 ASP A N 1
ATOM 675 C CA . ASP A 1 88 ? 9.021 -8.841 6.032 1.00 90.94 88 ASP A CA 1
ATOM 676 C C . ASP A 1 88 ? 8.113 -9.399 4.912 1.00 90.94 88 ASP A C 1
ATOM 678 O O . ASP A 1 88 ? 6.930 -9.671 5.149 1.00 90.94 88 ASP A O 1
ATOM 682 N N . PRO A 1 89 ? 8.630 -9.600 3.683 1.00 86.81 89 PRO A N 1
ATOM 683 C CA . PRO A 1 89 ? 7.842 -10.133 2.576 1.00 86.81 89 PRO A CA 1
ATOM 684 C C . PRO A 1 89 ? 7.099 -11.441 2.886 1.00 86.81 89 PRO A C 1
ATOM 686 O O . PRO A 1 89 ? 5.976 -11.613 2.416 1.00 86.81 89 PRO A O 1
ATOM 689 N N . PHE A 1 90 ? 7.674 -12.364 3.663 1.00 88.44 90 PHE A N 1
ATOM 690 C CA . PHE A 1 90 ? 6.993 -13.615 4.007 1.00 88.44 90 PHE A CA 1
ATOM 691 C C . PHE A 1 90 ? 5.858 -13.407 5.009 1.00 88.44 90 PHE A C 1
ATOM 693 O O . PHE A 1 90 ? 4.786 -13.983 4.828 1.00 88.44 90 PHE A O 1
ATOM 700 N N . GLU A 1 91 ? 6.051 -12.548 6.010 1.00 91.12 91 GLU A N 1
ATOM 701 C CA . GLU A 1 91 ? 4.982 -12.173 6.945 1.00 91.12 91 GLU A CA 1
ATOM 702 C C . GLU A 1 91 ? 3.827 -11.486 6.204 1.00 91.12 91 GLU A C 1
ATOM 704 O O . GLU A 1 91 ? 2.655 -11.769 6.456 1.00 91.12 91 GLU A O 1
ATOM 709 N N . MET A 1 92 ? 4.145 -10.642 5.218 1.00 92.50 92 MET A N 1
ATOM 710 C CA . MET A 1 92 ? 3.138 -9.993 4.381 1.00 92.50 92 MET A CA 1
ATOM 711 C C . MET A 1 92 ? 2.367 -10.994 3.509 1.00 92.50 92 MET A C 1
ATOM 713 O O . MET A 1 92 ? 1.159 -10.844 3.329 1.00 92.50 92 MET A O 1
ATOM 717 N N . LEU A 1 93 ? 3.021 -12.039 2.985 1.00 90.75 93 LEU A N 1
ATOM 718 C CA . LEU A 1 93 ? 2.327 -13.098 2.243 1.00 90.75 93 LEU A CA 1
ATOM 719 C C . LEU A 1 93 ? 1.286 -13.800 3.122 1.00 90.75 93 LEU A C 1
ATOM 721 O O . LEU A 1 93 ? 0.160 -14.027 2.674 1.00 90.75 93 LEU A O 1
ATOM 725 N N . GLU A 1 94 ? 1.646 -14.126 4.363 1.00 90.81 94 GLU A N 1
ATOM 726 C CA . GLU A 1 94 ? 0.731 -14.748 5.320 1.00 90.81 94 GLU A CA 1
ATOM 727 C C . GLU A 1 94 ? -0.425 -13.805 5.679 1.00 90.81 94 GLU A C 1
ATOM 729 O O . GLU A 1 94 ? -1.590 -14.198 5.589 1.00 90.81 94 GLU A O 1
ATOM 734 N N . ALA A 1 95 ? -0.123 -12.544 6.001 1.00 91.88 95 ALA A N 1
ATOM 735 C CA . ALA A 1 95 ? -1.124 -11.535 6.335 1.00 91.88 95 ALA A CA 1
ATOM 736 C C . ALA A 1 95 ? -2.148 -11.341 5.205 1.00 91.88 95 ALA A C 1
ATOM 738 O O . ALA A 1 95 ? -3.354 -11.407 5.446 1.00 91.88 95 ALA A O 1
ATOM 739 N N . LEU A 1 96 ? -1.682 -11.174 3.964 1.00 92.50 96 LEU A N 1
ATOM 740 C CA . LEU A 1 96 ? -2.559 -11.011 2.804 1.00 92.50 96 LEU A CA 1
ATOM 741 C C . LEU A 1 96 ? -3.362 -12.275 2.496 1.00 92.50 96 LEU A C 1
ATOM 743 O O . LEU A 1 96 ? -4.523 -12.184 2.109 1.00 92.50 96 LEU A O 1
ATOM 747 N N . THR A 1 97 ? -2.777 -13.458 2.681 1.00 91.00 97 THR A N 1
ATOM 748 C CA . THR A 1 97 ? -3.510 -14.718 2.499 1.00 91.00 97 THR A CA 1
ATOM 749 C C . THR A 1 97 ? -4.641 -14.839 3.518 1.00 91.00 97 THR A C 1
ATOM 751 O O . THR A 1 97 ? -5.767 -15.171 3.150 1.00 91.00 97 THR A O 1
ATOM 754 N N . ASN A 1 98 ? -4.377 -14.508 4.783 1.00 91.69 98 ASN A N 1
ATOM 755 C CA . ASN A 1 98 ? -5.398 -14.490 5.828 1.00 91.69 98 ASN A CA 1
ATOM 756 C C . ASN A 1 98 ? -6.488 -13.448 5.539 1.00 91.69 98 ASN A C 1
ATOM 758 O O . ASN A 1 98 ? -7.668 -13.748 5.701 1.00 91.69 98 ASN A O 1
ATOM 762 N N . GLU A 1 99 ? -6.120 -12.261 5.050 1.00 90.19 99 GLU A N 1
ATOM 763 C CA . GLU A 1 99 ? -7.068 -11.223 4.623 1.00 90.19 99 GLU A CA 1
ATOM 764 C C . GLU A 1 99 ? -8.002 -11.739 3.514 1.00 90.19 99 GLU A C 1
ATOM 766 O O . GLU A 1 99 ? -9.219 -11.570 3.599 1.00 90.19 99 GLU A O 1
ATOM 771 N N . LEU A 1 100 ? -7.460 -12.442 2.512 1.00 89.94 100 LEU A N 1
ATOM 772 C CA . LEU A 1 100 ? -8.259 -13.063 1.451 1.00 89.94 100 LEU A CA 1
ATOM 773 C C . LEU A 1 100 ? -9.206 -14.139 1.989 1.00 89.94 100 LEU A C 1
ATOM 775 O O . LEU A 1 100 ? -10.379 -14.154 1.620 1.00 89.94 100 LEU A O 1
ATOM 779 N N . LEU A 1 101 ? -8.728 -15.011 2.879 1.00 89.81 101 LEU A N 1
ATOM 780 C CA . LEU A 1 101 ? -9.561 -16.047 3.496 1.00 89.81 101 LEU A CA 1
ATOM 781 C C . LEU A 1 101 ? -10.704 -15.439 4.314 1.00 89.81 101 LEU A C 1
ATOM 783 O O . LEU A 1 101 ? -11.845 -15.889 4.205 1.00 89.81 101 LEU A O 1
ATOM 787 N N . ILE A 1 102 ? -10.419 -14.387 5.087 1.00 88.69 102 ILE A N 1
ATOM 788 C CA . ILE A 1 102 ? -11.440 -13.641 5.825 1.00 88.69 102 ILE A CA 1
ATOM 789 C C . ILE A 1 102 ? -12.436 -13.029 4.847 1.00 88.69 102 ILE A C 1
ATOM 791 O O . ILE A 1 102 ? -13.632 -13.168 5.058 1.00 88.69 102 ILE A O 1
ATOM 795 N N . ARG A 1 103 ? -11.983 -12.411 3.754 1.00 86.12 103 ARG A N 1
ATOM 796 C CA . ARG A 1 103 ? -12.870 -11.799 2.756 1.00 86.12 103 ARG A CA 1
ATOM 797 C C . ARG A 1 103 ? -13.795 -12.812 2.076 1.00 86.12 103 ARG A C 1
ATOM 799 O O . ARG A 1 103 ? -14.940 -12.479 1.790 1.00 86.12 103 ARG A O 1
ATOM 806 N N . ILE A 1 104 ? -13.319 -14.034 1.841 1.00 87.50 104 ILE A N 1
ATOM 807 C CA . ILE A 1 104 ? -14.121 -15.128 1.272 1.00 87.50 104 ILE A CA 1
ATOM 808 C C . ILE A 1 104 ? -15.140 -15.651 2.294 1.00 87.50 104 ILE A C 1
ATOM 810 O O . ILE A 1 104 ? -16.282 -15.937 1.941 1.00 87.50 104 ILE A O 1
ATOM 814 N N . ALA A 1 105 ? -14.748 -15.763 3.565 1.00 87.62 105 ALA A N 1
ATOM 815 C CA . ALA A 1 105 ? -15.604 -16.306 4.617 1.00 87.62 105 ALA A CA 1
ATOM 816 C C . ALA A 1 105 ? -16.602 -15.280 5.189 1.00 87.62 105 ALA A C 1
ATOM 818 O O . ALA A 1 105 ? -17.712 -15.653 5.563 1.00 87.62 105 ALA A O 1
ATOM 819 N N . ALA A 1 106 ? -16.228 -14.000 5.257 1.00 87.62 106 ALA A N 1
ATOM 820 C CA . ALA A 1 106 ? -16.966 -12.934 5.935 1.00 87.62 106 ALA A CA 1
ATOM 821 C C . ALA A 1 106 ? -18.435 -12.795 5.499 1.00 87.62 106 ALA A C 1
ATOM 823 O O . ALA A 1 106 ? -19.268 -12.687 6.396 1.00 87.62 106 ALA A O 1
ATOM 824 N N . PRO A 1 107 ? -18.808 -12.896 4.205 1.00 86.00 107 PRO A N 1
ATOM 825 C CA . PRO A 1 107 ? -20.209 -12.798 3.781 1.00 86.00 107 PRO A CA 1
ATOM 826 C C . PRO A 1 107 ? -21.146 -13.849 4.400 1.00 86.00 107 PRO A C 1
ATOM 828 O O . PRO A 1 107 ? -22.362 -13.719 4.317 1.00 86.00 107 PRO A O 1
ATOM 831 N N . GLN A 1 108 ? -20.607 -14.916 5.003 1.00 87.88 108 GLN A N 1
ATOM 832 C CA . GLN A 1 108 ? -21.396 -15.911 5.739 1.00 87.88 108 GLN A CA 1
ATOM 833 C C . GLN A 1 108 ? -21.729 -15.479 7.176 1.00 87.88 108 GLN A C 1
ATOM 835 O O . GLN A 1 108 ? -22.593 -16.085 7.808 1.00 87.88 108 GLN A O 1
ATOM 840 N N . TYR A 1 109 ? -21.028 -14.474 7.705 1.00 86.31 109 TYR A N 1
ATOM 841 C CA . TYR A 1 109 ? -21.072 -14.068 9.112 1.00 86.31 109 TYR A CA 1
ATOM 842 C C . TYR A 1 109 ? -21.440 -12.597 9.316 1.00 86.31 109 TYR A C 1
ATOM 844 O O . TYR A 1 109 ? -21.913 -12.249 10.397 1.00 86.31 109 TYR A O 1
ATOM 852 N N . VAL A 1 110 ? -21.208 -11.741 8.320 1.00 85.25 110 VAL A N 1
ATOM 853 C CA . VAL A 1 110 ? -21.502 -10.306 8.367 1.00 85.25 110 VAL A CA 1
ATOM 854 C C . VAL A 1 110 ? -22.175 -9.850 7.078 1.00 85.25 110 VAL A C 1
ATOM 856 O O . VAL A 1 110 ? -21.885 -10.371 5.999 1.00 85.25 110 VAL A O 1
ATOM 859 N N . ASP A 1 111 ? -23.070 -8.873 7.213 1.00 83.44 111 ASP A N 1
ATOM 860 C CA . ASP A 1 111 ? -23.672 -8.174 6.081 1.00 83.44 111 ASP A CA 1
ATOM 861 C C . ASP A 1 111 ? -22.621 -7.317 5.350 1.00 83.44 111 ASP A C 1
ATOM 863 O O . ASP A 1 111 ? -21.524 -7.064 5.858 1.00 83.44 111 ASP A O 1
ATOM 867 N N . GLU A 1 112 ? -22.943 -6.892 4.128 1.00 82.31 112 GLU A N 1
ATOM 868 C CA . GLU A 1 112 ? -22.055 -6.057 3.317 1.00 82.31 112 GLU A CA 1
ATOM 869 C C . GLU A 1 112 ? -21.718 -4.747 4.049 1.00 82.31 112 GLU A C 1
ATOM 871 O O . GLU A 1 112 ? -22.610 -4.019 4.482 1.00 82.31 112 GLU A O 1
ATOM 876 N N . VAL A 1 113 ? -20.421 -4.461 4.193 1.00 85.50 113 VAL A N 1
ATOM 877 C CA . VAL A 1 113 ? -19.924 -3.265 4.888 1.00 85.50 113 VAL A CA 1
ATOM 878 C C . VAL A 1 113 ? -20.224 -2.031 4.041 1.00 85.50 113 VAL A C 1
ATOM 880 O O . VAL A 1 113 ? -19.749 -1.925 2.907 1.00 85.50 113 VAL A O 1
ATOM 883 N N . SER A 1 114 ? -20.989 -1.090 4.593 1.00 89.25 114 SER A N 1
ATOM 884 C CA . SER A 1 114 ? -21.340 0.157 3.913 1.00 89.25 114 SER A CA 1
ATOM 885 C C . SER A 1 114 ? -20.247 1.229 4.061 1.00 89.25 114 SER A C 1
ATOM 887 O O . SER A 1 114 ? -19.443 1.179 4.998 1.00 89.25 114 SER A O 1
ATOM 889 N N . PRO A 1 115 ? -20.194 2.237 3.170 1.00 86.81 115 PRO A N 1
ATOM 890 C CA . PRO A 1 115 ? -19.309 3.391 3.341 1.00 86.81 115 PRO A CA 1
ATOM 891 C C . PRO A 1 115 ? -19.524 4.124 4.672 1.00 86.81 115 PRO A C 1
ATOM 893 O O . PRO A 1 115 ? -18.571 4.635 5.261 1.00 86.81 115 PRO A O 1
ATOM 896 N N . GLU A 1 116 ? -20.762 4.158 5.162 1.00 87.94 116 GLU A N 1
ATOM 897 C CA . GLU A 1 116 ? -21.119 4.763 6.442 1.00 87.94 116 GLU A CA 1
ATOM 898 C C . GLU A 1 116 ? -20.501 4.002 7.624 1.00 87.94 116 GLU A C 1
ATOM 900 O O . GLU A 1 116 ? -20.012 4.634 8.563 1.00 87.94 116 GLU A O 1
ATOM 905 N N . ASP A 1 117 ? -20.449 2.666 7.555 1.00 87.88 117 ASP A N 1
ATOM 906 C CA . ASP A 1 117 ? -19.787 1.838 8.572 1.00 87.88 117 ASP A CA 1
ATOM 907 C C . ASP A 1 117 ? -18.281 2.131 8.625 1.00 87.88 117 ASP A C 1
ATOM 909 O O . ASP A 1 117 ? -17.693 2.223 9.706 1.00 87.88 117 ASP A O 1
ATOM 913 N N . ILE A 1 118 ? -17.658 2.339 7.459 1.00 89.00 118 ILE A N 1
ATOM 914 C CA . ILE A 1 118 ? -16.237 2.691 7.350 1.00 89.00 118 ILE A CA 1
ATOM 915 C C . ILE A 1 118 ? -15.976 4.075 7.957 1.00 89.00 118 ILE A C 1
ATOM 917 O O . ILE A 1 118 ? -15.062 4.216 8.768 1.00 89.00 118 ILE A O 1
ATOM 921 N N . ASP A 1 119 ? -16.773 5.094 7.614 1.00 88.88 119 ASP A N 1
ATOM 922 C CA . ASP A 1 119 ? -16.626 6.446 8.180 1.00 88.88 119 ASP A CA 1
ATOM 923 C C . ASP A 1 119 ? -16.823 6.440 9.703 1.00 88.88 119 ASP A C 1
ATOM 925 O O . ASP A 1 119 ? -16.027 7.026 10.446 1.00 88.88 119 ASP A O 1
ATOM 929 N N . GLN A 1 120 ? -17.833 5.718 10.193 1.00 90.38 120 GLN A N 1
ATOM 930 C CA . GLN A 1 120 ? -18.083 5.589 11.624 1.00 90.38 120 GLN A CA 1
ATOM 931 C C . GLN A 1 120 ? -16.896 4.946 12.352 1.00 90.38 120 GLN A C 1
ATOM 933 O O . GLN A 1 120 ? -16.512 5.409 13.436 1.00 90.38 120 GLN A O 1
ATOM 938 N N . GLU A 1 121 ? -16.303 3.913 11.758 1.00 90.50 121 GLU A N 1
ATOM 939 C CA . GLU A 1 121 ? -15.163 3.202 12.323 1.00 90.50 121 GLU A CA 1
ATOM 940 C C . GLU A 1 121 ? -13.879 4.039 12.277 1.00 90.50 121 GLU A C 1
ATOM 942 O O . GLU A 1 121 ? -13.167 4.137 13.278 1.00 90.50 121 GLU A O 1
ATOM 947 N N . LEU A 1 122 ? -13.622 4.756 11.181 1.00 91.75 122 LEU A N 1
ATOM 948 C CA . LEU A 1 122 ? -12.512 5.708 11.090 1.00 91.75 122 LEU A CA 1
ATOM 949 C C . LEU A 1 122 ? -12.637 6.812 12.141 1.00 91.75 122 LEU A C 1
ATOM 951 O O . LEU A 1 122 ? -11.665 7.134 12.824 1.00 91.75 122 LEU A O 1
ATOM 955 N N . ARG A 1 123 ? -13.841 7.350 12.354 1.00 91.62 123 ARG A N 1
ATOM 956 C CA . ARG A 1 123 ? -14.097 8.323 13.428 1.00 91.62 123 ARG A CA 1
ATOM 957 C C . ARG A 1 123 ? -13.929 7.715 14.809 1.00 91.62 123 ARG A C 1
ATOM 959 O O . ARG A 1 123 ? -13.570 8.425 15.746 1.00 91.62 123 ARG A O 1
ATOM 966 N N . ARG A 1 124 ? -14.247 6.431 14.991 1.00 91.69 124 ARG A N 1
ATOM 967 C CA . ARG A 1 124 ? -14.003 5.714 16.251 1.00 91.69 124 ARG A CA 1
ATOM 968 C C . ARG A 1 124 ? -12.502 5.626 16.528 1.00 91.69 124 ARG A C 1
ATOM 970 O O . ARG A 1 124 ? -12.088 5.940 17.637 1.00 91.69 124 ARG A O 1
ATOM 977 N N . ILE A 1 125 ? -11.703 5.278 15.520 1.00 91.50 125 ILE A N 1
ATOM 978 C CA . ILE A 1 125 ? -10.239 5.216 15.619 1.00 91.50 125 ILE A CA 1
ATOM 979 C C . ILE A 1 125 ? -9.658 6.607 15.903 1.00 91.50 125 ILE A C 1
ATOM 981 O O . ILE A 1 125 ? -8.888 6.762 16.846 1.00 91.50 125 ILE A O 1
ATOM 985 N N . ALA A 1 126 ? -10.081 7.626 15.150 1.00 91.25 126 ALA A N 1
ATOM 986 C CA . ALA A 1 126 ? -9.601 9.000 15.294 1.00 91.25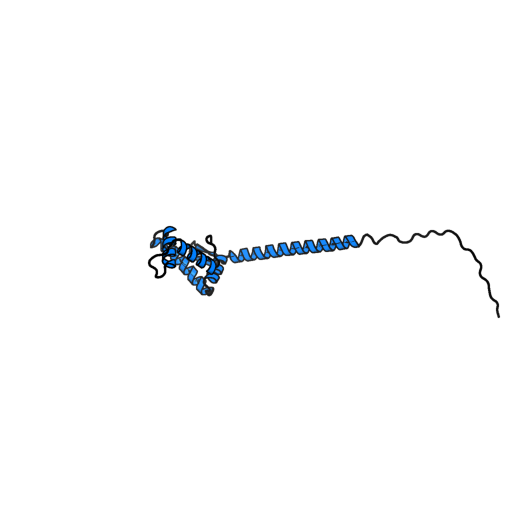 126 ALA A CA 1
ATOM 987 C C . ALA A 1 126 ? -9.887 9.599 16.681 1.00 91.25 126 ALA A C 1
ATOM 989 O O . ALA A 1 126 ? -9.090 10.378 17.199 1.00 91.25 126 ALA A O 1
ATOM 990 N N . ARG A 1 127 ? -11.016 9.227 17.301 1.00 91.38 127 ARG A N 1
ATOM 991 C CA . ARG A 1 127 ? -11.371 9.648 18.667 1.00 91.38 127 ARG A CA 1
ATOM 992 C C . ARG A 1 127 ? -10.432 9.084 19.731 1.00 91.38 127 ARG A C 1
ATOM 994 O O . ARG A 1 127 ? -10.226 9.740 20.753 1.00 91.38 127 ARG A O 1
ATOM 1001 N N . GLY A 1 128 ? -9.875 7.892 19.517 1.00 87.25 128 GLY A N 1
ATOM 1002 C CA . GLY A 1 128 ? -9.090 7.186 20.529 1.00 87.25 128 GLY A CA 1
ATOM 1003 C C . GLY A 1 128 ? -9.884 7.010 21.828 1.00 87.25 128 GLY A C 1
ATOM 1004 O O . GLY A 1 128 ? -10.950 6.400 21.833 1.00 87.25 128 GLY A O 1
ATOM 1005 N N . GLU A 1 129 ? -9.376 7.572 22.927 1.00 84.62 129 GLU A N 1
ATOM 1006 C CA . GLU A 1 129 ? -10.039 7.567 24.244 1.00 84.62 129 GLU A CA 1
ATOM 1007 C C . GLU A 1 129 ? -11.024 8.737 24.449 1.00 84.62 129 GLU A C 1
ATOM 1009 O O . GLU A 1 129 ? -11.683 8.823 25.485 1.00 84.62 129 GLU A O 1
ATOM 1014 N N . SER A 1 130 ? -11.133 9.655 23.484 1.00 83.38 130 SER A N 1
ATOM 1015 C CA . SER A 1 130 ? -12.004 10.831 23.582 1.00 83.38 130 SER A CA 1
ATOM 1016 C C . SER A 1 130 ? -13.466 10.474 23.313 1.00 83.38 130 SER A C 1
ATOM 1018 O O . SER A 1 130 ? -13.783 9.693 22.419 1.00 83.38 130 SER A O 1
ATOM 1020 N N . GLU A 1 131 ? -14.387 11.105 24.043 1.00 79.56 131 GLU A N 1
ATOM 1021 C CA . GLU A 1 131 ? -15.826 10.832 23.918 1.00 79.56 131 GLU A CA 1
ATOM 1022 C C . GLU A 1 131 ? -16.396 11.273 22.554 1.00 79.56 131 GLU A C 1
ATOM 1024 O O . GLU A 1 131 ? -17.259 10.610 21.976 1.00 79.56 131 GLU A O 1
ATOM 1029 N N . THR A 1 132 ? -15.884 12.374 21.991 1.00 86.75 132 THR A N 1
ATOM 1030 C CA . THR A 1 132 ? -16.304 12.906 20.684 1.00 86.75 132 THR A CA 1
ATOM 1031 C C . THR A 1 132 ? -15.122 13.493 19.907 1.00 86.75 132 THR A C 1
ATOM 1033 O O . THR A 1 132 ? -14.096 13.819 20.495 1.00 86.75 132 THR A O 1
ATOM 1036 N N . ILE A 1 133 ? -15.268 13.606 18.581 1.00 90.19 133 ILE A N 1
ATOM 1037 C CA . ILE A 1 133 ? -14.343 14.318 17.686 1.00 90.19 133 ILE A CA 1
ATOM 1038 C C . ILE A 1 133 ? -15.165 15.254 16.805 1.00 90.19 133 ILE A C 1
ATOM 1040 O O . ILE A 1 133 ? -16.227 14.863 16.309 1.00 90.19 133 ILE A O 1
ATOM 1044 N N . SER A 1 134 ? -14.709 16.490 16.625 1.00 92.31 134 SER A N 1
ATOM 1045 C CA . SER A 1 134 ? -15.338 17.408 15.679 1.00 92.31 134 SER A CA 1
ATOM 1046 C C . SER A 1 134 ? -14.980 17.053 14.232 1.00 92.31 134 SER A C 1
ATOM 1048 O O . SER A 1 134 ? -13.976 16.401 13.950 1.00 92.31 134 SER A O 1
ATOM 1050 N N . GLU A 1 135 ? -15.785 17.523 13.280 1.00 91.56 135 GLU A N 1
ATOM 1051 C CA . GLU A 1 135 ? -15.535 17.290 11.852 1.00 91.56 135 GLU A CA 1
ATOM 1052 C C . GLU A 1 135 ? -14.196 17.874 11.377 1.00 91.56 135 GLU A C 1
ATOM 1054 O O . GLU A 1 135 ? -13.510 17.277 10.550 1.00 91.56 135 GLU A O 1
ATOM 1059 N N . SER A 1 136 ? -13.808 19.041 11.898 1.00 91.88 136 SER A N 1
ATOM 1060 C CA . SER A 1 136 ? -12.524 19.669 11.575 1.00 91.88 136 SER A CA 1
ATOM 1061 C C . SER A 1 136 ? -11.346 18.857 12.100 1.00 91.88 136 SER A C 1
ATOM 1063 O O . SER A 1 136 ? -10.388 18.643 11.364 1.00 91.88 136 SER A O 1
ATOM 1065 N N . GLU A 1 137 ? -11.437 18.363 13.336 1.00 90.25 137 GLU A N 1
ATOM 1066 C CA . GLU A 1 137 ? -10.388 17.534 13.938 1.00 90.25 137 GLU A CA 1
ATOM 1067 C C . GLU A 1 137 ? -10.249 16.204 13.200 1.00 90.25 137 GLU A C 1
ATOM 1069 O O . GLU A 1 137 ? -9.134 15.786 12.898 1.00 90.25 137 GLU A O 1
ATOM 1074 N N . PHE A 1 138 ? 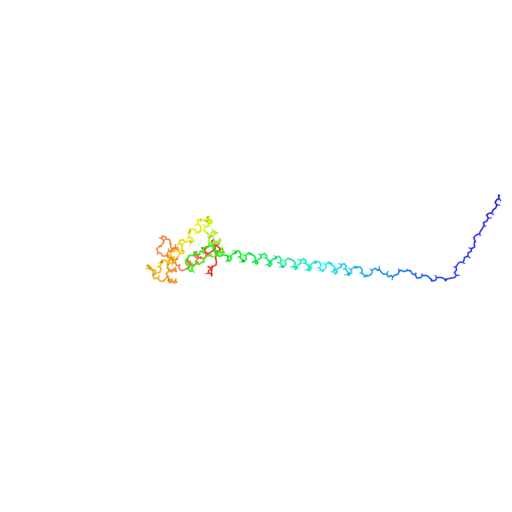-11.370 15.572 12.834 1.00 94.12 138 PHE A N 1
ATOM 1075 C CA . PHE A 1 138 ? -11.351 14.346 12.042 1.00 94.12 138 PHE A CA 1
ATOM 1076 C C . PHE A 1 138 ? -10.671 14.557 10.685 1.00 94.12 138 PHE A C 1
ATOM 1078 O O . PHE A 1 138 ? -9.807 13.771 10.307 1.00 94.12 138 PHE A O 1
ATOM 1085 N N . LYS A 1 139 ? -10.993 15.644 9.973 1.00 93.06 139 LYS A N 1
ATOM 1086 C CA . LYS A 1 139 ? -10.358 15.962 8.684 1.00 93.06 139 LYS A CA 1
ATOM 1087 C C . LYS A 1 139 ? -8.864 16.216 8.807 1.00 93.06 139 LYS A C 1
ATOM 1089 O O . LYS A 1 139 ? -8.100 15.787 7.946 1.00 93.06 139 LYS A O 1
ATOM 1094 N N . GLU A 1 140 ? -8.439 16.931 9.844 1.00 92.88 140 GLU A N 1
ATOM 1095 C CA . GLU A 1 140 ? -7.018 17.179 10.080 1.00 92.88 140 GLU A CA 1
ATOM 1096 C C . GLU A 1 140 ? -6.273 15.892 10.425 1.00 92.88 140 GLU A C 1
ATOM 1098 O O . GLU A 1 140 ? -5.212 15.647 9.851 1.00 92.88 140 GLU A O 1
ATOM 1103 N N . TRP A 1 141 ? -6.847 15.056 11.292 1.00 93.62 141 TRP A N 1
ATOM 1104 C CA . TRP A 1 141 ? -6.305 13.742 11.622 1.00 93.62 141 TRP A CA 1
ATOM 1105 C C . TRP A 1 141 ? -6.201 12.853 10.382 1.00 93.62 141 TRP A C 1
ATOM 1107 O O . TRP A 1 141 ? -5.138 12.308 10.104 1.00 93.62 141 TRP A O 1
ATOM 1117 N N . TYR A 1 142 ? -7.264 12.775 9.581 1.00 91.75 142 TYR A N 1
ATOM 1118 C CA . TYR A 1 142 ? -7.294 11.956 8.374 1.00 91.75 142 TYR A CA 1
ATOM 1119 C C . TYR A 1 142 ? -6.265 12.432 7.341 1.00 91.75 142 TYR A C 1
ATOM 1121 O O . TYR A 1 142 ? -5.522 11.633 6.776 1.00 91.75 142 TYR A O 1
ATOM 1129 N N . ARG A 1 143 ? -6.121 13.753 7.164 1.00 91.12 143 ARG A N 1
ATOM 1130 C CA . ARG A 1 143 ? -5.067 14.327 6.315 1.00 91.12 143 ARG A CA 1
ATOM 1131 C C . ARG A 1 143 ? -3.668 13.996 6.834 1.00 91.12 143 ARG A C 1
ATOM 1133 O O . ARG A 1 143 ? -2.763 13.785 6.035 1.00 91.12 143 ARG A O 1
ATOM 1140 N N . GLN A 1 144 ? -3.456 14.024 8.149 1.00 91.62 144 GLN A N 1
ATOM 1141 C CA . GLN A 1 144 ? -2.167 13.663 8.745 1.00 91.62 144 GLN A CA 1
ATOM 1142 C C . GLN A 1 144 ? -1.856 12.184 8.528 1.00 91.62 144 GLN A C 1
ATOM 1144 O O . GLN A 1 144 ? -0.758 11.885 8.075 1.00 91.62 144 GLN A O 1
ATOM 1149 N N . LEU A 1 145 ? -2.837 11.305 8.748 1.00 89.38 145 LEU A N 1
ATOM 1150 C CA . LEU A 1 145 ? -2.717 9.874 8.494 1.00 89.38 145 LEU A CA 1
ATOM 1151 C C . LEU A 1 145 ? -2.311 9.602 7.041 1.00 89.38 145 LEU A C 1
ATOM 1153 O O . LEU A 1 145 ? -1.319 8.922 6.812 1.00 89.38 145 LEU A O 1
ATOM 1157 N N . LEU A 1 146 ? -3.026 10.186 6.073 1.00 89.69 146 LEU A N 1
ATOM 1158 C CA . LEU A 1 146 ? -2.720 10.044 4.646 1.00 89.69 146 LEU A CA 1
ATOM 1159 C C . LEU A 1 146 ? -1.303 10.523 4.296 1.00 89.69 146 LEU A C 1
ATOM 1161 O O . LEU A 1 146 ? -0.583 9.845 3.569 1.00 89.69 146 LEU A O 1
ATOM 1165 N N . ASN A 1 147 ? -0.874 11.659 4.855 1.00 89.19 147 ASN A N 1
ATOM 1166 C CA . ASN A 1 147 ? 0.484 12.163 4.639 1.00 89.19 147 ASN A CA 1
ATOM 1167 C C . ASN A 1 147 ? 1.559 11.268 5.274 1.00 89.19 147 ASN A C 1
ATOM 1169 O O . ASN A 1 147 ? 2.655 11.168 4.733 1.00 89.19 147 ASN A O 1
ATOM 1173 N N . GLU A 1 148 ? 1.281 10.662 6.429 1.00 86.62 148 GLU A N 1
ATOM 1174 C CA . GLU A 1 148 ? 2.224 9.779 7.122 1.00 86.62 148 GLU A CA 1
ATOM 1175 C C . GLU A 1 148 ? 2.456 8.482 6.343 1.00 86.62 148 GLU A C 1
ATOM 1177 O O . GLU A 1 148 ? 3.590 8.019 6.237 1.00 86.62 148 GLU A O 1
ATOM 1182 N N . ILE A 1 149 ? 1.393 7.934 5.755 1.00 84.88 149 ILE A N 1
ATOM 1183 C CA . ILE A 1 149 ? 1.445 6.693 4.975 1.00 84.88 149 ILE A CA 1
ATOM 1184 C C . ILE A 1 149 ? 1.694 6.929 3.475 1.00 84.88 149 ILE A C 1
ATOM 1186 O O . ILE A 1 149 ? 1.651 5.979 2.700 1.00 84.88 149 ILE A O 1
ATOM 1190 N N . ASP A 1 150 ? 1.968 8.176 3.072 1.00 82.69 150 ASP A N 1
ATOM 1191 C CA . ASP A 1 150 ? 2.213 8.600 1.682 1.00 82.69 150 ASP A CA 1
ATOM 1192 C C . ASP A 1 150 ? 1.126 8.112 0.700 1.00 82.69 150 ASP A C 1
ATOM 1194 O O . ASP A 1 150 ? 1.409 7.613 -0.392 1.00 82.69 150 ASP A O 1
ATOM 1198 N N . LEU A 1 151 ? -0.140 8.225 1.119 1.00 81.62 151 LEU A N 1
ATOM 1199 C CA . LEU A 1 151 ? -1.315 7.888 0.314 1.00 81.62 151 LEU A CA 1
ATOM 1200 C C . LEU A 1 151 ? -2.174 9.122 0.045 1.00 81.62 151 LEU A C 1
ATOM 1202 O O . LEU A 1 151 ? -2.242 10.064 0.836 1.00 81.62 151 LEU A O 1
ATOM 1206 N N . SER A 1 152 ? -2.868 9.095 -1.086 1.00 78.12 152 SER A N 1
ATOM 1207 C CA . SER A 1 152 ? -3.941 10.036 -1.398 1.00 78.12 152 SER A CA 1
ATOM 1208 C C . SER A 1 152 ? -5.314 9.448 -1.066 1.00 78.12 152 SER A C 1
ATOM 1210 O O . SER A 1 152 ? -5.487 8.240 -1.012 1.00 78.12 152 SER A O 1
ATOM 1212 N N . ASP A 1 153 ? -6.316 10.313 -0.904 1.00 69.00 153 ASP A N 1
ATOM 1213 C CA . ASP A 1 153 ? -7.713 9.932 -0.613 1.00 69.00 153 ASP A CA 1
ATOM 1214 C C . ASP A 1 153 ? -8.349 9.028 -1.698 1.00 69.00 153 ASP A C 1
ATOM 1216 O O . ASP A 1 153 ? -9.367 8.383 -1.484 1.00 69.00 153 ASP A O 1
ATOM 1220 N N . SER A 1 154 ? -7.760 8.998 -2.898 1.00 70.38 154 SER A N 1
ATOM 1221 C CA . SER A 1 154 ? -8.232 8.201 -4.038 1.00 70.38 154 SER A CA 1
ATOM 1222 C C . SER A 1 154 ? -7.600 6.810 -4.160 1.00 70.38 154 SER A C 1
ATOM 1224 O O . SER A 1 154 ? -7.926 6.092 -5.108 1.00 70.38 154 SER A O 1
ATOM 1226 N N . GLU A 1 155 ? -6.660 6.469 -3.279 1.00 53.72 155 GLU A N 1
ATOM 1227 C CA . GLU A 1 155 ? -5.903 5.207 -3.278 1.00 53.72 155 GLU A CA 1
ATOM 1228 C C . GLU A 1 155 ? -6.341 4.262 -2.162 1.00 53.72 155 GLU A C 1
ATOM 1230 O O . GLU A 1 155 ? -6.336 3.040 -2.437 1.00 53.72 155 GLU A O 1
#

Organism: NCBI:txid412755

Secondary structure (DSSP, 8-state):
------PPP-------------SSSSHHHHHHHHHHHHHHHHHHHHHHHHHHHHHHHHHHHT-EEEEETTEEEEHHHHHHHHHHHT--HHHHHHHHHHHHHHHHHGGGTSPPPPHHHHHHHHHHHHHTT-S---HHHHHHHHHHHHHHTT--TT-

Foldseek 3Di:
DDDDDDDDDDDDDDDDDDDDPDPDPPPPVVVVVVVVVVVVVVVVVVVVVVVVVVVVVVVQQQDFDDDDPPDTDGNVNLVLQCVLVVHDSVVSVVVVVVVVVCVVCVVVPDDDQDPVNVVVVLQVVQCPPNPHDDPVSSVVSVVVVCVVSVHDPVD

Sequence (155 aa):
MPQLSKTSPGSSPAGKASGSKAVARGRKGRWTAFIIASVVVVLILIIVGVFYYFSEDARYNRRTIITVDDTSINMDYFVRRAWLAGADPFEMLEALTNELLIRIAAPQYVDEVSPEDIDQELRRIARGESETISESEFKEWYRQLLNEIDLSDSE

Radius of gyration: 40.76 Å; chains: 1; bounding box: 116×61×94 Å

pLDDT: mean 78.15, std 17.69, range [29.75, 95.94]